Protein AF-A0A0R2KZB0-F1 (afdb_monomer_lite)

Secondary structure (DSSP, 8-state):
-HHHHHHHHHHHHHHH---HHHHHHHHHHHHHHHTT--HHHIIIIITTSHHHHHHHHHHHHHHHHHHHHTT----S---SSGGGGGGGS-GGG--

Structure (mmCIF, N/CA/C/O backbone):
data_AF-A0A0R2KZB0-F1
#
_entry.id   AF-A0A0R2KZB0-F1
#
loop_
_atom_site.group_PDB
_atom_site.id
_atom_site.type_symbol
_atom_site.label_atom_id
_atom_site.label_alt_id
_atom_site.label_comp_id
_atom_site.label_asym_id
_atom_site.label_entity_id
_atom_site.label_seq_id
_atom_site.pdbx_PDB_ins_code
_atom_s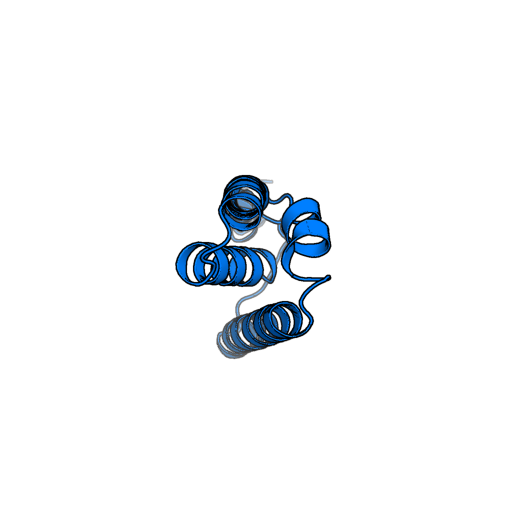ite.Cartn_x
_atom_site.Cartn_y
_atom_site.Cartn_z
_atom_site.occupancy
_atom_site.B_iso_or_equiv
_atom_site.auth_seq_id
_atom_site.auth_comp_id
_atom_site.auth_asym_id
_atom_site.auth_atom_id
_atom_site.pdbx_PDB_model_num
ATOM 1 N N . MET A 1 1 ? 5.961 -2.983 -6.153 1.00 66.00 1 MET A N 1
ATOM 2 C CA . MET A 1 1 ? 4.576 -2.581 -6.517 1.00 66.00 1 MET A CA 1
ATOM 3 C C . MET A 1 1 ? 3.533 -2.825 -5.428 1.00 66.00 1 MET A C 1
ATOM 5 O O . MET A 1 1 ? 2.638 -2.001 -5.296 1.00 66.00 1 MET A O 1
ATOM 9 N N . VAL A 1 2 ? 3.646 -3.893 -4.626 1.00 69.12 2 VAL A N 1
ATOM 10 C CA . VAL A 1 2 ? 2.694 -4.230 -3.542 1.00 69.12 2 VAL A CA 1
ATOM 11 C C . VAL A 1 2 ? 2.415 -3.068 -2.573 1.00 69.12 2 VAL A C 1
ATOM 13 O O . VAL A 1 2 ? 1.293 -2.936 -2.099 1.00 69.12 2 VAL A O 1
ATOM 16 N N . CYS A 1 3 ? 3.379 -2.172 -2.341 1.00 72.31 3 CYS A N 1
ATOM 17 C CA . CYS A 1 3 ? 3.198 -0.961 -1.528 1.00 72.31 3 CYS A CA 1
ATOM 18 C C . CYS A 1 3 ? 2.082 -0.052 -2.049 1.00 72.31 3 CYS A C 1
ATOM 20 O O . CYS A 1 3 ? 1.264 0.407 -1.266 1.00 72.31 3 CYS A O 1
ATOM 22 N N . TYR A 1 4 ? 1.995 0.171 -3.363 1.00 74.50 4 TYR A N 1
ATOM 23 C CA . TYR A 1 4 ? 0.951 1.018 -3.950 1.00 74.50 4 TYR A CA 1
ATOM 24 C C . TYR A 1 4 ? -0.429 0.364 -3.857 1.00 74.50 4 TYR A C 1
ATOM 26 O O . TYR A 1 4 ? -1.417 1.045 -3.588 1.00 74.50 4 TYR A O 1
ATOM 34 N N . ALA A 1 5 ? -0.492 -0.964 -3.999 1.00 79.06 5 ALA A N 1
ATOM 35 C CA . ALA A 1 5 ? -1.724 -1.718 -3.781 1.00 79.06 5 ALA A CA 1
ATOM 36 C C . ALA A 1 5 ? -2.174 -1.624 -2.310 1.00 79.06 5 ALA A C 1
ATOM 38 O O . ALA A 1 5 ? -3.337 -1.338 -2.040 1.00 79.06 5 ALA A O 1
ATOM 39 N N . GLN A 1 6 ? -1.240 -1.772 -1.365 1.00 78.38 6 GLN A N 1
ATOM 40 C CA . GLN A 1 6 ? -1.467 -1.599 0.075 1.00 78.38 6 GLN A CA 1
ATOM 41 C C . GLN A 1 6 ? -1.975 -0.190 0.411 1.00 78.38 6 GLN A C 1
ATOM 43 O O . GLN A 1 6 ? -2.998 -0.058 1.077 1.00 78.38 6 GLN A O 1
ATOM 48 N N . ILE A 1 7 ? -1.322 0.858 -0.100 1.00 81.75 7 ILE A N 1
ATOM 49 C CA . ILE A 1 7 ? -1.735 2.260 0.074 1.00 81.75 7 ILE A CA 1
ATOM 50 C C . ILE A 1 7 ? -3.162 2.473 -0.456 1.00 81.75 7 ILE A C 1
ATOM 52 O O . ILE A 1 7 ? -3.983 3.080 0.229 1.00 81.75 7 ILE A O 1
ATOM 56 N N . GLY A 1 8 ? -3.485 1.931 -1.636 1.00 81.81 8 GLY A N 1
ATOM 57 C CA . GLY A 1 8 ? -4.825 2.005 -2.224 1.00 81.81 8 GLY A CA 1
ATOM 58 C C . GLY A 1 8 ? -5.892 1.284 -1.394 1.00 81.81 8 GLY A C 1
ATOM 59 O O . GLY A 1 8 ? -6.979 1.822 -1.178 1.00 81.81 8 GLY A O 1
ATOM 60 N N . VAL A 1 9 ? -5.573 0.103 -0.860 1.00 81.94 9 VAL A N 1
ATOM 61 C CA . VAL A 1 9 ? -6.468 -0.640 0.039 1.00 81.94 9 VAL A CA 1
ATOM 62 C C . VAL A 1 9 ? -6.665 0.103 1.361 1.00 81.94 9 VAL A C 1
ATOM 64 O O . VAL A 1 9 ? -7.796 0.201 1.834 1.00 81.94 9 VAL A O 1
ATOM 67 N N . VAL A 1 10 ? -5.614 0.686 1.941 1.00 83.12 10 VAL A N 1
ATOM 68 C CA . VAL A 1 10 ? -5.721 1.508 3.158 1.00 83.12 10 VAL A CA 1
ATOM 69 C C . VAL A 1 10 ? -6.584 2.747 2.901 1.00 83.12 10 VAL A C 1
ATOM 71 O O . VAL A 1 10 ? -7.469 3.035 3.703 1.00 83.12 10 VAL A O 1
ATOM 74 N N . LEU A 1 11 ? -6.426 3.421 1.759 1.00 84.38 11 LEU A N 1
ATOM 75 C CA . LEU A 1 11 ? -7.294 4.526 1.327 1.00 84.38 11 LEU A CA 1
ATOM 76 C C . LEU A 1 11 ? -8.765 4.105 1.220 1.00 84.38 11 LEU A C 1
ATOM 78 O O . LEU A 1 11 ? -9.660 4.799 1.712 1.00 84.38 11 LEU A O 1
ATOM 82 N N . ALA A 1 12 ? -9.021 2.946 0.611 1.00 84.56 12 ALA A N 1
ATOM 83 C CA . ALA A 1 12 ? -10.364 2.387 0.510 1.00 84.56 12 ALA A CA 1
ATOM 84 C C . ALA A 1 12 ? -10.952 2.087 1.899 1.00 84.56 12 ALA A C 1
ATOM 86 O O . ALA A 1 12 ? -12.116 2.398 2.154 1.00 84.56 12 ALA A O 1
ATOM 87 N N . ILE A 1 13 ? -10.141 1.567 2.827 1.00 82.44 13 ILE A N 1
ATOM 88 C CA . ILE A 1 13 ? -10.542 1.339 4.219 1.00 82.44 13 ILE A CA 1
ATOM 89 C C . ILE A 1 13 ? -10.838 2.665 4.926 1.00 82.44 13 ILE A C 1
ATOM 91 O O . ILE A 1 13 ? -11.881 2.757 5.564 1.00 82.44 13 ILE A O 1
ATOM 95 N N . ILE A 1 14 ? -10.010 3.707 4.782 1.00 83.50 14 ILE A N 1
ATOM 96 C CA . ILE A 1 14 ? -10.258 5.043 5.368 1.00 83.50 14 ILE A CA 1
ATOM 97 C C . ILE A 1 14 ? -11.620 5.594 4.927 1.00 83.50 14 ILE A C 1
ATOM 99 O O . ILE A 1 14 ? -12.322 6.219 5.726 1.00 83.50 14 ILE A O 1
ATOM 103 N N . LYS A 1 15 ? -11.998 5.362 3.664 1.00 82.25 15 LYS A N 1
ATOM 104 C CA . LYS A 1 15 ? -13.285 5.799 3.107 1.00 82.25 15 LYS A CA 1
ATOM 105 C C . LYS A 1 15 ? -14.458 4.915 3.553 1.00 82.25 15 LYS A C 1
ATOM 107 O O . LYS A 1 15 ? -15.564 5.423 3.708 1.00 82.25 15 LYS A O 1
ATOM 112 N N . GLN A 1 16 ? -14.234 3.615 3.752 1.00 83.75 16 GLN A N 1
ATOM 113 C CA . GLN A 1 16 ? -15.282 2.644 4.091 1.00 83.75 16 GLN A CA 1
ATOM 114 C C . GLN A 1 16 ? -15.536 2.506 5.604 1.00 83.75 16 GLN A C 1
ATOM 116 O O . GLN A 1 16 ? -16.648 2.173 6.013 1.00 83.75 16 GLN A O 1
ATOM 121 N N . THR A 1 17 ? -14.529 2.729 6.449 1.00 80.19 17 THR A N 1
ATOM 122 C CA . THR A 1 17 ? -14.631 2.547 7.904 1.00 80.19 17 THR A CA 1
ATOM 123 C C . THR A 1 17 ? -15.388 3.718 8.552 1.00 80.19 17 THR A C 1
ATOM 125 O O . THR A 1 17 ? -15.091 4.884 8.296 1.00 80.19 17 THR A O 1
ATOM 128 N N . LYS A 1 18 ? -16.355 3.411 9.431 1.00 75.75 18 LYS A N 1
ATOM 129 C CA . LYS A 1 18 ? -17.043 4.406 10.283 1.00 75.75 18 LYS A CA 1
ATOM 130 C C . LYS A 1 18 ? -16.360 4.609 11.642 1.00 75.75 18 LYS A C 1
ATOM 132 O O . LYS A 1 18 ? -16.543 5.650 12.266 1.00 75.75 18 LYS A O 1
ATOM 137 N N . ASP A 1 19 ? -15.545 3.649 12.076 1.00 84.38 19 ASP A N 1
ATOM 138 C CA . ASP A 1 19 ? -14.775 3.721 13.319 1.00 84.38 19 ASP A CA 1
ATOM 139 C C . ASP A 1 19 ? -13.676 4.789 13.263 1.00 84.38 19 ASP A C 1
ATOM 141 O O . ASP A 1 19 ? -12.691 4.655 12.532 1.00 84.38 19 ASP A O 1
ATOM 145 N N . LYS A 1 20 ? -13.804 5.834 14.092 1.00 80.00 20 LYS A N 1
ATOM 146 C CA . LYS A 1 20 ? -12.826 6.937 14.170 1.00 80.00 20 LYS A CA 1
ATOM 147 C C . LYS A 1 20 ? -11.409 6.447 14.488 1.00 80.00 20 LYS A C 1
ATOM 149 O O . LYS A 1 20 ? -10.464 6.886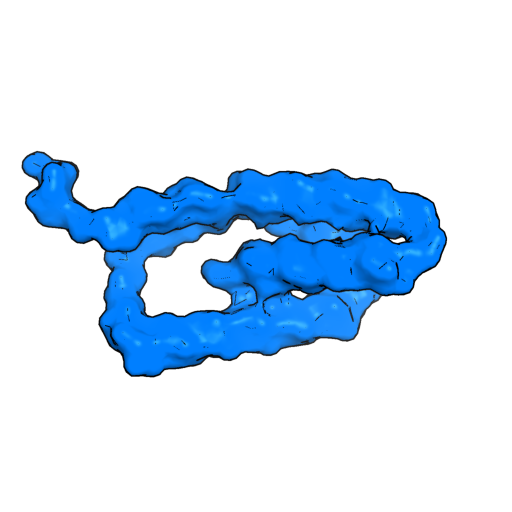 13.845 1.00 80.00 20 LYS A O 1
ATOM 154 N N . LYS A 1 21 ? -11.277 5.486 15.408 1.00 80.69 21 LYS A N 1
ATOM 155 C CA . LYS A 1 21 ? -9.984 4.939 15.854 1.00 80.69 21 LYS A CA 1
ATOM 156 C C . LYS A 1 21 ? -9.243 4.217 14.722 1.00 80.69 21 LYS A C 1
ATOM 158 O O . LYS A 1 21 ? -8.067 4.46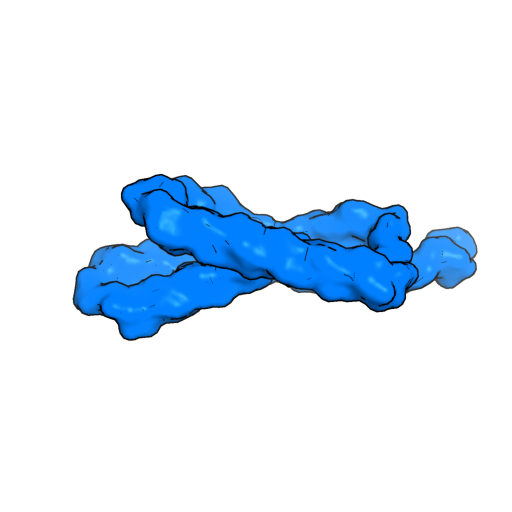2 14.492 1.00 80.69 21 LYS A O 1
ATOM 163 N N . LEU A 1 22 ? -9.960 3.393 13.951 1.00 80.56 22 LEU A N 1
ATOM 164 C CA . LEU A 1 22 ? -9.408 2.712 12.774 1.00 80.56 22 LEU A CA 1
ATOM 165 C C . LEU A 1 22 ? -9.047 3.700 11.662 1.00 80.56 22 LEU A C 1
ATOM 167 O O . LEU A 1 22 ? -8.044 3.510 10.981 1.00 80.56 22 LEU A O 1
ATOM 171 N N . LYS A 1 23 ? -9.851 4.753 11.476 1.00 82.62 23 LYS A N 1
ATOM 172 C CA . LYS A 1 23 ? -9.591 5.790 10.474 1.00 82.62 23 LYS A CA 1
ATOM 173 C C . LYS A 1 23 ? -8.308 6.563 10.783 1.00 82.62 23 LYS A C 1
ATOM 175 O O . LYS A 1 23 ? -7.527 6.822 9.873 1.00 82.62 23 LYS A O 1
ATOM 180 N N . GLU A 1 24 ? -8.071 6.891 12.047 1.00 82.81 24 GLU A N 1
ATOM 181 C CA . GLU A 1 24 ? -6.872 7.602 12.499 1.00 82.81 24 GLU A CA 1
ATOM 182 C C . GLU A 1 24 ? -5.604 6.759 12.291 1.00 82.81 24 GLU A C 1
ATOM 184 O O . GLU A 1 24 ? -4.668 7.206 11.624 1.00 82.81 24 GLU A O 1
ATOM 189 N N . THR A 1 25 ? -5.620 5.491 12.724 1.00 84.75 25 THR A N 1
ATOM 190 C CA . THR A 1 25 ? -4.517 4.545 12.473 1.00 84.75 25 THR A CA 1
ATOM 191 C C . THR A 1 25 ? -4.278 4.334 10.977 1.00 84.75 25 THR A C 1
ATOM 193 O O . THR A 1 25 ? -3.134 4.311 10.524 1.00 84.75 25 THR A O 1
ATOM 196 N N . ALA A 1 26 ? -5.351 4.230 10.189 1.00 82.31 26 ALA A N 1
ATOM 197 C CA . ALA A 1 26 ? -5.259 4.068 8.745 1.00 82.31 26 ALA A CA 1
ATOM 198 C C . ALA A 1 26 ? -4.682 5.284 8.033 1.00 82.31 26 ALA A C 1
ATOM 200 O O . ALA A 1 26 ? -3.883 5.123 7.113 1.00 82.31 26 ALA A O 1
ATOM 201 N N . THR A 1 27 ? -5.006 6.487 8.493 1.00 83.56 27 THR A N 1
ATOM 202 C CA . THR A 1 27 ? -4.450 7.720 7.928 1.00 83.56 27 THR A CA 1
ATOM 203 C C . THR A 1 27 ? -2.945 7.815 8.204 1.00 83.56 27 THR A C 1
ATOM 205 O O . THR A 1 27 ? -2.178 8.101 7.288 1.00 83.56 27 THR A O 1
ATOM 208 N N . GLY A 1 28 ? -2.490 7.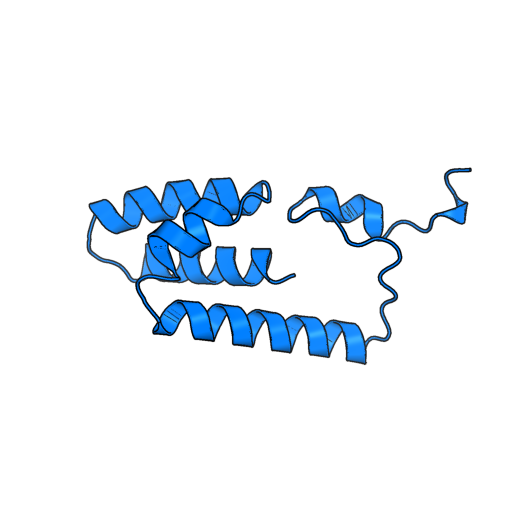481 9.418 1.00 84.94 28 GLY A N 1
ATOM 209 C CA . GLY A 1 28 ? -1.056 7.430 9.738 1.00 84.94 28 GLY A CA 1
ATOM 210 C C . GLY A 1 28 ? -0.295 6.370 8.930 1.00 84.94 28 GLY A C 1
ATOM 211 O O . GLY A 1 28 ? 0.758 6.650 8.356 1.00 84.94 28 GLY A O 1
ATOM 212 N N . ALA A 1 29 ? -0.864 5.169 8.807 1.00 83.50 29 ALA A N 1
ATOM 213 C CA . ALA A 1 29 ? -0.284 4.097 8.001 1.00 83.50 29 ALA A CA 1
ATOM 214 C C . ALA A 1 29 ? -0.275 4.414 6.496 1.00 83.50 29 ALA A C 1
ATOM 216 O O . ALA A 1 29 ? 0.628 3.977 5.788 1.00 83.50 29 ALA A O 1
ATOM 217 N N . PHE A 1 30 ? -1.251 5.184 6.004 1.00 84.25 30 PHE A N 1
ATOM 218 C CA . PHE A 1 30 ? -1.288 5.664 4.624 1.00 84.25 30 PHE A CA 1
ATOM 219 C C . PHE A 1 30 ? -0.097 6.578 4.320 1.00 84.25 30 PHE A C 1
ATOM 221 O O . PHE A 1 30 ? 0.616 6.342 3.344 1.00 84.25 30 PHE A O 1
ATOM 228 N N . PHE A 1 31 ? 0.162 7.569 5.179 1.00 83.88 31 PHE A N 1
ATOM 229 C CA . PHE A 1 31 ? 1.334 8.433 5.028 1.00 83.88 31 PHE A CA 1
ATOM 230 C C . PHE A 1 31 ? 2.635 7.632 5.140 1.00 83.88 31 PHE A C 1
ATOM 232 O O . PHE A 1 31 ? 3.513 7.785 4.298 1.00 83.88 31 PHE A O 1
ATOM 239 N N . SER A 1 32 ? 2.735 6.714 6.103 1.00 82.69 32 SER A N 1
ATOM 240 C CA . SER A 1 32 ? 3.906 5.840 6.259 1.00 82.69 32 SER A CA 1
ATOM 241 C C . SER A 1 32 ? 4.163 4.970 5.017 1.00 82.69 32 SER A C 1
ATOM 243 O O . SER A 1 32 ? 5.289 4.915 4.516 1.00 82.69 32 SER A O 1
ATOM 245 N N . GLY A 1 33 ? 3.103 4.391 4.444 1.00 76.88 33 GLY A N 1
ATOM 246 C CA . GLY A 1 33 ? 3.171 3.604 3.214 1.00 76.88 33 GLY A CA 1
ATOM 247 C C . GLY A 1 33 ? 3.636 4.421 2.011 1.00 76.88 33 GLY A C 1
ATOM 248 O O . GLY A 1 33 ? 4.410 3.912 1.200 1.00 76.88 33 GLY A O 1
ATOM 249 N N . LEU A 1 34 ? 3.231 5.692 1.916 1.00 77.31 34 LEU A N 1
ATOM 250 C CA . LEU A 1 34 ? 3.647 6.600 0.842 1.00 77.31 34 LEU A CA 1
ATOM 251 C C . LEU A 1 34 ? 5.165 6.845 0.839 1.00 77.31 34 LEU A C 1
ATOM 253 O O . LEU A 1 34 ? 5.784 6.889 -0.225 1.00 77.31 34 LEU A O 1
ATOM 257 N N . PHE A 1 35 ? 5.770 6.919 2.026 1.00 76.56 35 PHE A N 1
ATOM 258 C CA . PHE A 1 35 ? 7.222 7.016 2.206 1.00 76.56 35 PHE A CA 1
ATOM 259 C C . PHE A 1 35 ? 7.954 5.675 2.083 1.00 76.56 35 PHE A C 1
ATOM 261 O O . PHE A 1 35 ? 9.177 5.648 2.187 1.00 76.56 35 PHE A O 1
ATOM 268 N N . GLY A 1 36 ? 7.238 4.575 1.830 1.00 71.06 36 GLY A N 1
ATOM 269 C CA . GLY A 1 36 ? 7.844 3.261 1.636 1.00 71.06 36 GLY A CA 1
ATOM 270 C C . GLY A 1 36 ? 7.779 2.309 2.818 1.00 71.06 36 GLY A C 1
ATOM 271 O O . GLY A 1 36 ? 8.111 1.130 2.686 1.00 71.06 36 GLY A O 1
ATOM 272 N N . VAL A 1 37 ? 7.308 2.787 3.964 1.00 75.81 37 VAL A N 1
ATOM 273 C CA . VAL A 1 37 ? 7.244 2.007 5.196 1.00 75.81 37 VAL A CA 1
ATOM 274 C C . VAL A 1 37 ? 5.885 1.314 5.255 1.00 75.81 37 VAL A C 1
ATOM 276 O O . VAL A 1 37 ? 4.850 1.923 5.511 1.00 75.81 37 VAL A O 1
ATOM 279 N N . THR A 1 38 ? 5.869 0.015 4.956 1.00 75.25 38 THR A N 1
ATOM 280 C CA . THR A 1 38 ? 4.621 -0.766 4.841 1.00 75.25 38 THR A CA 1
ATOM 281 C C . THR A 1 38 ? 4.256 -1.553 6.098 1.00 75.25 38 THR A C 1
ATOM 283 O O . THR A 1 38 ? 3.118 -2.007 6.218 1.00 75.25 38 THR A O 1
ATOM 286 N N . GLU A 1 39 ? 5.158 -1.655 7.074 1.00 76.56 39 GLU A N 1
ATOM 287 C CA . GLU A 1 39 ? 4.923 -2.330 8.358 1.00 76.56 39 GLU A CA 1
ATOM 288 C C . GLU A 1 39 ? 3.648 -1.879 9.097 1.00 76.56 39 GLU A C 1
ATOM 290 O O . GLU A 1 39 ? 2.843 -2.747 9.448 1.00 76.56 39 GLU A O 1
ATOM 295 N N . PRO A 1 40 ? 3.359 -0.575 9.283 1.00 75.19 40 PRO A N 1
ATOM 296 C CA . PRO A 1 40 ? 2.157 -0.165 10.009 1.00 75.19 40 PRO A CA 1
ATOM 297 C C . PRO A 1 40 ? 0.865 -0.436 9.225 1.00 75.19 40 PRO A C 1
ATOM 299 O O . PRO A 1 40 ? -0.183 -0.671 9.823 1.00 75.19 40 PRO A O 1
ATOM 302 N N . ALA A 1 41 ? 0.920 -0.453 7.890 1.00 77.12 41 ALA A N 1
ATOM 303 C CA . ALA A 1 41 ? -0.232 -0.755 7.041 1.00 77.12 41 ALA A CA 1
ATOM 304 C C . ALA A 1 41 ? -0.555 -2.257 7.012 1.00 77.12 41 ALA A C 1
ATOM 306 O O . ALA A 1 41 ? -1.728 -2.655 7.082 1.00 77.12 41 ALA A O 1
ATOM 307 N N . ILE A 1 42 ? 0.488 -3.089 6.946 1.00 79.25 42 ILE A N 1
ATOM 308 C CA . ILE A 1 42 ? 0.363 -4.544 6.949 1.00 79.25 42 ILE A CA 1
ATOM 309 C C . ILE A 1 42 ? -0.125 -5.002 8.317 1.00 79.25 42 ILE A C 1
ATOM 311 O O . ILE A 1 42 ? -1.249 -5.483 8.438 1.00 79.25 42 ILE A O 1
ATOM 315 N N . TYR A 1 43 ? 0.670 -4.786 9.359 1.00 81.06 43 TYR A N 1
ATOM 316 C CA . TYR A 1 43 ? 0.382 -5.331 10.684 1.00 81.06 43 TYR A CA 1
ATOM 317 C C . TYR A 1 43 ? -0.743 -4.587 11.408 1.00 81.06 43 TYR A C 1
ATOM 319 O O . TYR A 1 43 ? -1.503 -5.203 12.152 1.00 81.06 43 TYR A O 1
ATOM 327 N N . GLY A 1 44 ? -0.901 -3.284 11.163 1.00 75.88 44 GLY A N 1
ATOM 328 C CA . GLY A 1 44 ? -1.898 -2.471 11.860 1.00 75.88 44 GLY A CA 1
ATOM 329 C C . GLY A 1 44 ? -3.316 -2.569 11.295 1.00 75.88 44 GLY A C 1
ATOM 330 O O . GLY A 1 44 ? -4.274 -2.336 12.030 1.00 75.88 44 GLY A O 1
ATOM 331 N N . ILE A 1 45 ? -3.487 -2.875 9.999 1.00 75.06 45 ILE A N 1
ATOM 332 C CA . ILE A 1 45 ? -4.788 -2.691 9.320 1.00 75.06 45 ILE A CA 1
ATOM 333 C C . ILE A 1 45 ? -5.163 -3.874 8.435 1.00 75.06 45 ILE A C 1
ATOM 335 O O . ILE A 1 45 ? -6.274 -4.400 8.550 1.00 75.06 45 ILE A O 1
ATOM 339 N N . THR A 1 46 ? -4.281 -4.271 7.515 1.00 74.44 46 THR A N 1
ATOM 340 C CA . THR A 1 46 ? -4.626 -5.277 6.499 1.00 74.44 46 THR A CA 1
ATOM 341 C C . THR A 1 46 ? -4.486 -6.707 7.018 1.00 74.44 46 THR A C 1
ATOM 343 O O . THR A 1 46 ? -5.342 -7.524 6.707 1.00 74.44 46 THR A O 1
ATOM 346 N N . LEU A 1 47 ? -3.503 -7.030 7.859 1.00 75.38 47 LEU A N 1
ATOM 347 C CA . LEU A 1 47 ? -3.328 -8.368 8.437 1.00 75.38 47 LEU A CA 1
ATOM 348 C C . LEU A 1 47 ? -4.468 -8.802 9.391 1.00 75.38 47 LEU A C 1
ATOM 350 O O . LEU A 1 47 ? -4.962 -9.921 9.225 1.00 75.38 47 LEU A O 1
ATOM 354 N N . PRO A 1 48 ? -4.975 -7.965 10.329 1.00 75.81 48 PRO A N 1
ATOM 355 C CA . PRO A 1 48 ? -6.115 -8.351 11.171 1.00 75.81 48 PRO A CA 1
ATOM 356 C C . PRO A 1 48 ? -7.422 -8.526 10.376 1.00 75.81 48 PRO A C 1
ATOM 358 O O . PRO A 1 48 ? -8.318 -9.258 10.796 1.00 75.81 48 PRO A O 1
ATOM 361 N N . ARG A 1 49 ? -7.545 -7.903 9.195 1.00 72.81 49 ARG A N 1
ATOM 362 C CA . ARG A 1 49 ? -8.682 -8.079 8.279 1.00 72.81 49 ARG A CA 1
ATOM 363 C C . ARG A 1 49 ? -8.227 -8.877 7.053 1.00 72.81 49 ARG A C 1
ATOM 365 O O . ARG A 1 49 ? -7.854 -8.315 6.036 1.00 72.81 49 ARG A O 1
ATOM 372 N N . LYS A 1 50 ? -8.371 -10.207 7.084 1.00 72.50 50 LYS A N 1
ATOM 373 C CA . LYS A 1 50 ? -7.992 -11.095 5.956 1.00 72.50 50 LYS A CA 1
ATOM 374 C C . LYS A 1 50 ? -8.511 -10.649 4.573 1.00 72.50 50 LYS A C 1
ATOM 376 O O . LYS A 1 50 ? -7.835 -10.866 3.575 1.00 72.50 50 LYS A O 1
ATOM 381 N N . ARG A 1 51 ? -9.688 -10.006 4.494 1.00 76.62 51 ARG A N 1
ATOM 382 C CA . ARG A 1 51 ? -10.274 -9.510 3.229 1.00 76.62 51 ARG A CA 1
ATOM 383 C C . ARG A 1 51 ? -9.376 -8.475 2.517 1.00 76.62 51 ARG A C 1
ATOM 385 O O . ARG A 1 51 ? -8.975 -8.741 1.387 1.00 76.62 51 ARG A O 1
ATOM 392 N N . PRO A 1 52 ? -9.029 -7.324 3.126 1.00 79.56 52 PRO A N 1
ATOM 393 C CA . PRO A 1 52 ? -8.130 -6.350 2.514 1.00 79.56 52 PRO A CA 1
ATOM 394 C C . PRO A 1 52 ? -6.710 -6.871 2.259 1.00 79.56 52 PRO A C 1
ATOM 396 O O . PRO A 1 52 ? -6.089 -6.429 1.298 1.00 79.56 52 PRO A O 1
ATOM 399 N N . PHE A 1 53 ? -6.208 -7.841 3.031 1.00 78.75 53 PHE A N 1
ATOM 400 C CA . PHE A 1 53 ? -4.926 -8.485 2.716 1.00 78.75 53 PHE A CA 1
ATOM 401 C C . PHE A 1 53 ? -4.954 -9.193 1.351 1.00 78.75 53 PHE A C 1
ATOM 403 O O . PHE A 1 53 ? -4.092 -8.952 0.507 1.00 78.75 53 PHE A O 1
ATOM 410 N N . VAL A 1 54 ? -5.989 -9.999 1.095 1.00 81.25 54 VAL A N 1
ATOM 411 C CA . VAL A 1 54 ? -6.155 -10.703 -0.187 1.00 81.25 54 VAL A CA 1
ATOM 412 C C . VAL A 1 54 ? -6.337 -9.718 -1.346 1.00 81.25 54 VAL A C 1
ATOM 414 O O . VAL A 1 54 ? -5.737 -9.902 -2.401 1.00 81.25 54 VAL A O 1
ATOM 417 N N . LEU A 1 55 ? -7.092 -8.632 -1.144 1.00 81.56 55 LEU A N 1
ATOM 418 C CA . LEU A 1 55 ? -7.240 -7.558 -2.137 1.00 81.56 55 LEU A CA 1
ATOM 419 C C . LEU A 1 55 ? -5.892 -6.916 -2.508 1.00 81.56 55 LEU A C 1
ATOM 421 O O . LEU A 1 55 ? -5.619 -6.720 -3.693 1.00 81.56 55 LEU A O 1
ATOM 425 N N . SER A 1 56 ? -5.028 -6.644 -1.525 1.00 80.56 56 SER A N 1
ATOM 426 C CA . SER A 1 56 ? -3.671 -6.134 -1.771 1.00 80.56 56 SER A CA 1
ATOM 427 C C . SER A 1 56 ? -2.818 -7.125 -2.569 1.00 80.56 56 SER A C 1
ATOM 429 O O . SER A 1 56 ? -2.096 -6.712 -3.478 1.00 80.56 56 SER A O 1
ATOM 431 N N . CYS A 1 57 ? -2.908 -8.426 -2.270 1.00 82.00 57 CYS A N 1
ATOM 432 C CA . CYS A 1 57 ? -2.195 -9.467 -3.016 1.00 82.00 57 CYS A CA 1
ATOM 433 C C . CYS A 1 57 ? -2.668 -9.559 -4.471 1.00 82.00 57 CYS A C 1
ATOM 435 O O . CYS A 1 57 ? -1.837 -9.628 -5.373 1.00 82.00 57 CYS A O 1
ATOM 437 N N . ILE A 1 58 ? -3.981 -9.495 -4.713 1.00 85.19 58 ILE A N 1
ATOM 438 C CA . ILE A 1 58 ? -4.547 -9.505 -6.069 1.00 85.19 58 ILE A CA 1
ATOM 439 C C . ILE A 1 58 ? -4.104 -8.254 -6.839 1.00 85.19 58 ILE A C 1
ATOM 441 O O . ILE A 1 58 ? -3.643 -8.369 -7.970 1.00 85.19 58 ILE A O 1
ATOM 445 N N . GLY A 1 59 ? -4.152 -7.067 -6.224 1.00 81.06 59 GLY A N 1
ATOM 446 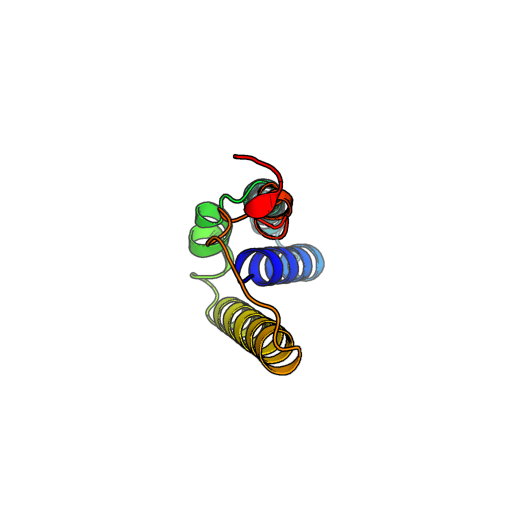C CA . GLY A 1 59 ? -3.654 -5.838 -6.854 1.00 81.06 59 GLY A CA 1
ATOM 447 C C . GLY A 1 59 ? -2.156 -5.900 -7.186 1.00 81.06 59 GLY A C 1
ATOM 448 O O . GLY A 1 59 ? -1.724 -5.453 -8.251 1.00 81.06 59 GLY A O 1
ATOM 449 N N . GLY A 1 60 ? -1.358 -6.516 -6.308 1.00 80.25 60 GLY A N 1
ATOM 450 C CA . GLY A 1 60 ? 0.054 -6.808 -6.557 1.00 80.25 60 GLY A CA 1
ATOM 451 C C . GLY A 1 60 ? 0.269 -7.769 -7.730 1.00 80.25 60 GLY A C 1
ATOM 452 O O . GLY A 1 60 ? 1.108 -7.503 -8.588 1.00 80.25 60 GLY A O 1
ATOM 453 N N . ALA A 1 61 ? -0.519 -8.842 -7.804 1.00 83.12 61 ALA A N 1
ATOM 454 C CA . ALA A 1 61 ? -0.449 -9.821 -8.885 1.00 83.12 61 ALA A CA 1
ATOM 455 C C . ALA A 1 61 ? -0.836 -9.212 -10.242 1.00 83.12 61 ALA A C 1
ATOM 457 O O . ALA A 1 61 ? -0.127 -9.412 -11.223 1.00 83.12 61 ALA A O 1
ATOM 458 N N . VAL A 1 62 ? -1.907 -8.413 -10.292 1.00 85.38 62 VAL A N 1
ATOM 459 C CA . VAL A 1 62 ? -2.363 -7.746 -11.524 1.00 85.38 62 VAL A CA 1
ATOM 460 C C . VAL A 1 62 ? -1.333 -6.725 -12.007 1.00 85.38 62 VAL A C 1
ATOM 462 O O . VAL A 1 62 ? -0.976 -6.718 -13.180 1.00 85.38 62 VAL A O 1
ATOM 465 N N . SER A 1 63 ? -0.807 -5.890 -11.109 1.00 76.50 63 SER A N 1
ATOM 466 C CA . SER A 1 63 ? 0.218 -4.903 -11.473 1.00 76.50 63 SER A CA 1
ATOM 467 C C . SER A 1 63 ? 1.525 -5.557 -11.942 1.00 76.50 63 SER A C 1
ATOM 469 O O . SER A 1 63 ? 2.098 -5.118 -12.938 1.00 76.50 63 SER A O 1
ATOM 471 N N . GLY A 1 64 ? 1.950 -6.653 -11.304 1.00 77.94 64 GLY A N 1
ATOM 472 C CA . GLY A 1 64 ? 3.089 -7.458 -11.756 1.00 77.94 64 GLY A CA 1
ATOM 473 C C . GLY A 1 64 ? 2.855 -8.134 -13.110 1.00 77.94 64 GLY A C 1
ATOM 474 O O . GLY A 1 64 ? 3.743 -8.119 -13.958 1.00 77.94 64 GLY A O 1
ATOM 475 N N . ALA A 1 65 ? 1.652 -8.666 -13.347 1.00 83.31 65 ALA A N 1
ATOM 476 C CA . ALA A 1 65 ? 1.281 -9.270 -14.625 1.00 83.31 65 ALA A CA 1
ATOM 477 C C . ALA A 1 65 ? 1.282 -8.244 -15.768 1.00 83.31 65 ALA A C 1
ATOM 479 O O . ALA A 1 65 ? 1.765 -8.547 -16.856 1.00 83.31 65 ALA A O 1
ATOM 480 N N . ILE A 1 66 ? 0.808 -7.018 -15.516 1.00 81.19 66 ILE A N 1
ATOM 481 C CA . ILE A 1 66 ? 0.855 -5.920 -16.491 1.00 81.19 66 ILE A CA 1
ATOM 482 C C . ILE A 1 66 ? 2.310 -5.552 -16.806 1.00 81.19 66 ILE A C 1
ATOM 484 O O . ILE A 1 66 ? 2.678 -5.501 -17.973 1.00 81.19 66 ILE A O 1
ATOM 488 N N . ILE A 1 67 ? 3.167 -5.364 -15.796 1.00 77.94 67 ILE A N 1
ATOM 489 C CA . ILE A 1 67 ? 4.600 -5.094 -16.022 1.00 77.94 67 ILE A CA 1
ATOM 490 C C . ILE A 1 67 ? 5.262 -6.202 -16.851 1.00 77.94 67 ILE A C 1
ATOM 492 O O . ILE A 1 67 ? 6.002 -5.912 -17.792 1.00 77.94 67 ILE A O 1
ATOM 496 N N . GLY A 1 68 ? 4.982 -7.465 -16.517 1.00 78.69 68 GLY A N 1
ATOM 497 C CA . GLY A 1 68 ? 5.510 -8.617 -17.245 1.00 78.69 68 GLY A CA 1
ATOM 498 C C . GLY A 1 68 ? 5.028 -8.665 -18.696 1.00 78.69 68 GLY A C 1
ATOM 499 O O . GLY A 1 68 ? 5.825 -8.923 -19.595 1.00 78.69 68 GLY A O 1
ATOM 500 N N . ALA A 1 69 ? 3.753 -8.349 -18.943 1.00 81.88 69 ALA A N 1
ATOM 501 C CA . ALA A 1 69 ? 3.179 -8.302 -20.288 1.00 81.88 69 ALA A CA 1
ATOM 502 C C . ALA A 1 69 ? 3.789 -7.186 -21.156 1.00 81.88 69 ALA A C 1
ATOM 504 O O . ALA A 1 69 ? 3.994 -7.382 -22.351 1.00 81.88 69 ALA A O 1
ATOM 505 N N . PHE A 1 70 ? 4.130 -6.041 -20.558 1.00 80.88 70 PHE A N 1
ATOM 506 C CA . PHE A 1 70 ? 4.777 -4.914 -21.240 1.00 80.88 70 PHE A CA 1
ATOM 507 C C . PHE A 1 70 ? 6.309 -5.052 -21.349 1.00 80.88 70 PHE A C 1
ATOM 509 O O . PHE A 1 70 ? 6.977 -4.101 -21.752 1.00 80.88 70 PHE A O 1
ATOM 516 N N . HIS A 1 71 ? 6.879 -6.214 -21.002 1.00 70.38 71 HIS A N 1
ATOM 517 C CA . HIS A 1 71 ? 8.316 -6.508 -21.111 1.00 70.38 71 HIS A CA 1
ATOM 518 C C . HIS A 1 71 ? 9.216 -5.461 -20.422 1.00 70.38 71 HIS A C 1
ATOM 520 O O . HIS A 1 71 ? 10.330 -5.173 -20.864 1.00 70.38 71 HIS A O 1
ATOM 526 N N . SER A 1 72 ? 8.726 -4.847 -19.342 1.00 63.69 72 SER A N 1
ATOM 527 C CA . SER A 1 72 ? 9.453 -3.784 -18.651 1.00 63.69 72 SER A CA 1
ATOM 528 C C . SER A 1 72 ? 10.540 -4.397 -17.763 1.00 63.69 72 SER A C 1
ATOM 530 O O . SER A 1 72 ? 10.243 -5.106 -16.802 1.00 63.69 72 SER A O 1
ATOM 532 N N . VAL A 1 73 ? 11.808 -4.143 -18.093 1.00 60.78 73 VAL A N 1
ATOM 533 C CA . VAL A 1 73 ? 12.955 -4.700 -17.364 1.00 60.78 73 VAL A CA 1
ATOM 534 C C . VAL A 1 73 ? 13.180 -3.912 -16.074 1.00 60.78 73 VAL A C 1
ATOM 536 O O . VAL A 1 73 ? 13.458 -2.714 -16.096 1.00 60.78 73 VAL A O 1
ATOM 539 N N . LEU A 1 74 ? 13.056 -4.597 -14.937 1.00 57.84 74 LEU A N 1
ATOM 540 C CA . LEU A 1 74 ? 13.382 -4.057 -13.622 1.00 57.84 74 LEU A CA 1
ATOM 541 C C . LEU A 1 74 ? 14.897 -4.213 -13.393 1.00 57.84 74 LEU A C 1
ATOM 543 O O . LEU A 1 74 ? 15.365 -5.313 -13.115 1.00 57.84 74 LEU A O 1
ATOM 547 N N . TYR A 1 75 ? 15.670 -3.136 -13.544 1.00 54.66 75 TYR A N 1
ATOM 548 C CA . TYR A 1 75 ? 17.139 -3.184 -13.432 1.00 54.66 75 TYR A CA 1
ATOM 549 C C . TYR A 1 75 ? 17.643 -3.204 -11.983 1.00 54.66 75 TYR A C 1
ATOM 551 O O . TYR A 1 75 ? 18.706 -3.751 -11.704 1.00 54.66 75 TYR A O 1
ATOM 559 N N . ILE A 1 76 ? 16.884 -2.623 -11.054 1.00 56.41 76 ILE A N 1
ATOM 560 C CA . ILE A 1 76 ? 17.220 -2.549 -9.630 1.00 56.41 76 ILE A CA 1
ATOM 561 C C . ILE A 1 76 ? 15.912 -2.766 -8.873 1.00 56.41 76 ILE A C 1
ATOM 563 O O . ILE A 1 76 ? 14.916 -2.142 -9.229 1.00 56.41 76 ILE A O 1
ATOM 567 N N . LEU A 1 77 ? 15.882 -3.643 -7.862 1.00 58.78 77 LEU A N 1
ATOM 568 C CA . LEU A 1 77 ? 14.744 -3.762 -6.939 1.00 58.78 77 LEU A CA 1
ATOM 569 C C . LEU A 1 77 ? 14.580 -2.409 -6.234 1.00 58.78 77 LEU A C 1
ATOM 571 O O . LEU A 1 77 ? 15.394 -2.093 -5.363 1.00 58.78 77 LEU A O 1
ATOM 575 N N . PRO A 1 78 ? 13.590 -1.578 -6.607 1.00 52.78 78 PRO A N 1
ATOM 576 C CA . PRO A 1 78 ? 13.489 -0.275 -6.000 1.00 52.78 78 PRO A CA 1
ATOM 577 C C . PRO A 1 78 ? 13.053 -0.459 -4.557 1.00 52.78 78 PRO A C 1
ATOM 579 O O . PRO A 1 78 ? 12.049 -1.128 -4.283 1.00 52.78 78 PRO A O 1
ATOM 582 N N . SER A 1 79 ? 13.792 0.162 -3.645 1.00 54.44 79 SER A N 1
ATOM 583 C CA . SER A 1 79 ? 13.350 0.374 -2.276 1.00 54.44 79 SER A CA 1
ATOM 584 C C . SER A 1 79 ? 11.899 0.853 -2.294 1.00 54.44 79 SER A C 1
ATOM 586 O O . SER A 1 79 ? 11.534 1.776 -3.025 1.00 54.44 79 SER A O 1
ATOM 588 N N . MET A 1 80 ? 11.065 0.134 -1.547 1.00 63.69 80 MET A N 1
ATOM 589 C CA . MET A 1 80 ? 9.624 0.329 -1.420 1.00 63.69 80 MET A CA 1
ATOM 590 C C . MET A 1 80 ? 9.329 1.835 -1.268 1.00 63.69 80 MET A C 1
ATOM 592 O O . MET A 1 80 ? 9.782 2.408 -0.294 1.00 63.69 80 MET A O 1
ATOM 596 N N . GLY A 1 81 ? 8.646 2.503 -2.212 1.00 62.94 81 GLY A N 1
ATOM 597 C CA . GLY A 1 81 ? 8.237 3.920 -2.081 1.00 62.94 81 GLY A CA 1
ATOM 598 C C . GLY A 1 81 ? 8.517 4.824 -3.294 1.00 62.94 81 GLY A C 1
ATOM 599 O O . GLY A 1 81 ? 8.910 4.359 -4.361 1.00 62.94 81 GLY A O 1
ATOM 600 N N . PHE A 1 82 ? 8.315 6.142 -3.130 1.00 54.47 82 PHE A N 1
ATOM 601 C CA . PHE A 1 82 ? 8.570 7.178 -4.159 1.00 54.47 82 PHE A CA 1
ATOM 602 C C . PHE A 1 82 ? 10.036 7.203 -4.643 1.00 54.47 82 PHE A C 1
ATOM 604 O O . PHE A 1 82 ? 10.331 7.633 -5.753 1.00 54.47 82 PHE A O 1
ATOM 611 N N . PHE A 1 83 ? 10.949 6.644 -3.845 1.00 58.28 83 PHE A N 1
ATOM 612 C CA . PHE A 1 83 ? 12.355 6.421 -4.190 1.00 58.28 83 PHE A CA 1
ATOM 613 C C . PHE A 1 83 ? 12.590 5.310 -5.227 1.00 58.28 83 PHE A C 1
ATOM 615 O O . PHE A 1 83 ? 13.734 4.996 -5.536 1.00 58.28 83 PHE A O 1
ATOM 622 N N . ALA A 1 84 ? 11.530 4.725 -5.789 1.00 59.78 84 ALA A N 1
ATOM 623 C CA . ALA A 1 84 ? 11.615 3.766 -6.883 1.00 59.78 84 ALA A CA 1
ATOM 624 C C . ALA A 1 84 ? 11.902 4.398 -8.253 1.00 59.78 84 ALA A C 1
ATOM 626 O O . ALA A 1 84 ? 12.316 3.700 -9.175 1.00 59.78 84 ALA A O 1
ATOM 627 N N . ILE A 1 85 ? 11.673 5.705 -8.403 1.00 59.25 85 ILE A N 1
ATOM 628 C CA . ILE A 1 85 ? 11.807 6.428 -9.677 1.00 59.25 85 ILE A CA 1
ATOM 629 C C . ILE A 1 85 ? 13.234 6.346 -10.269 1.00 59.25 85 ILE A C 1
ATOM 631 O O . ILE A 1 85 ? 13.347 6.076 -11.465 1.00 59.25 85 ILE A O 1
ATOM 635 N N . PRO A 1 86 ? 14.329 6.470 -9.487 1.00 63.31 86 PRO A N 1
ATOM 636 C CA . PRO A 1 86 ? 15.692 6.323 -10.000 1.00 63.31 86 PRO A CA 1
ATOM 637 C C . PRO A 1 86 ? 16.012 4.911 -10.508 1.00 63.31 86 PRO A C 1
ATOM 639 O O . PRO A 1 86 ? 16.894 4.755 -11.341 1.00 63.31 86 PRO A O 1
ATOM 642 N N . ALA A 1 87 ? 15.297 3.877 -10.050 1.00 59.03 87 ALA A N 1
ATOM 643 C CA . ALA A 1 87 ? 15.565 2.489 -10.438 1.00 59.03 87 ALA A CA 1
ATOM 644 C C . ALA A 1 87 ? 15.147 2.154 -11.881 1.00 59.03 87 ALA A C 1
ATOM 646 O O . ALA A 1 87 ? 15.566 1.131 -12.421 1.00 59.03 87 ALA A O 1
ATOM 647 N N . TYR A 1 88 ? 14.325 3.007 -12.501 1.00 57.72 88 TYR A N 1
ATOM 648 C CA . TYR A 1 88 ? 13.940 2.895 -13.910 1.00 57.72 88 TYR A CA 1
ATOM 649 C C . TYR A 1 88 ? 14.874 3.680 -14.845 1.00 57.72 88 TYR A C 1
ATOM 651 O O . TYR A 1 88 ? 14.735 3.588 -16.065 1.00 57.72 88 TYR A O 1
ATOM 659 N N . ILE A 1 89 ? 15.831 4.440 -14.300 1.00 65.44 89 ILE A N 1
ATOM 660 C CA . ILE A 1 89 ? 16.851 5.133 -15.088 1.00 65.44 89 ILE A CA 1
ATOM 661 C C . ILE A 1 89 ? 17.960 4.135 -15.428 1.00 65.44 89 ILE A C 1
ATOM 663 O O . ILE A 1 89 ? 18.498 3.444 -14.567 1.00 65.44 89 ILE A O 1
ATOM 667 N N . ASN A 1 90 ? 18.276 4.048 -16.720 1.00 54.09 90 ASN A N 1
ATOM 668 C CA . ASN A 1 90 ? 19.262 3.121 -17.263 1.00 54.09 90 ASN A CA 1
ATOM 669 C C . ASN A 1 90 ? 20.640 3.335 -16.590 1.00 54.09 90 ASN A C 1
ATOM 671 O O . ASN A 1 90 ? 21.147 4.459 -16.622 1.00 54.09 90 ASN A O 1
ATOM 675 N N . PRO A 1 91 ? 21.301 2.289 -16.056 1.00 57.22 91 PRO A N 1
ATOM 676 C CA . PRO A 1 91 ? 22.579 2.427 -15.347 1.00 57.22 91 PRO A CA 1
ATOM 677 C C . PRO A 1 91 ? 23.747 2.895 -16.236 1.00 57.22 91 PRO A C 1
ATOM 679 O O . PRO A 1 91 ? 24.807 3.227 -15.723 1.00 57.22 91 PRO A O 1
ATOM 682 N N . LYS A 1 92 ? 23.569 2.976 -17.564 1.00 51.75 92 LYS A N 1
ATOM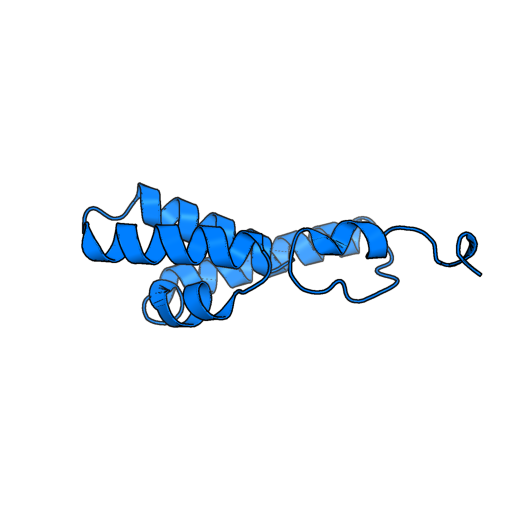 683 C CA . LYS A 1 92 ? 24.601 3.444 -18.511 1.00 51.75 92 LYS A CA 1
ATOM 684 C C . LYS A 1 92 ? 24.870 4.955 -18.492 1.00 51.75 92 LYS A C 1
ATOM 686 O O . LYS A 1 92 ? 25.793 5.392 -19.165 1.00 51.75 92 LYS A O 1
ATOM 691 N N . VAL A 1 93 ? 24.075 5.750 -17.775 1.00 53.50 93 VAL A N 1
ATOM 692 C CA . VAL A 1 93 ? 24.240 7.218 -17.707 1.00 53.50 93 VAL A CA 1
ATOM 693 C C . VAL A 1 93 ? 24.969 7.661 -16.424 1.00 53.50 93 VAL A C 1
ATOM 695 O O . VAL A 1 93 ? 25.333 8.824 -16.303 1.00 53.50 93 VAL A O 1
ATOM 698 N N . VAL A 1 94 ? 25.210 6.749 -15.470 1.00 51.31 94 VAL A N 1
ATOM 699 C CA . VAL A 1 94 ? 25.799 7.058 -14.148 1.00 51.31 94 VAL A CA 1
ATOM 700 C C . VAL A 1 94 ? 26.979 6.122 -13.822 1.00 51.31 94 VAL A C 1
ATOM 702 O O . VAL A 1 94 ? 27.069 5.581 -12.721 1.00 51.31 94 VAL A O 1
ATOM 705 N N . GLN A 1 95 ? 27.875 5.904 -14.789 1.00 41.88 95 GLN A N 1
ATOM 706 C CA . GLN A 1 95 ? 29.252 5.468 -14.520 1.00 41.88 95 GLN A CA 1
ATOM 707 C C . GLN A 1 95 ? 30.222 6.560 -14.948 1.00 41.88 95 GLN A C 1
ATOM 709 O O . GLN A 1 95 ? 29.995 7.132 -16.037 1.00 41.88 95 GLN A O 1
#

InterPro domains:
  IPR003352 Phosphotransferase system, EIIC [PF02378] (7-60)
  IPR013013 Phosphotransferase system, EIIC component, type 1 [PS51103] (1-95)
  IPR050558 Phosphotransferase System Sugar-Specific Components [PTHR30175] (4-92)

Foldseek 3Di:
DLLVLLLVLLVVCLVVDPDPVSNVLSVVCSVCSQAQNNVSSCPVPPVVPVVSVVSSVVVVVVVVVVCVVVVQDQQDPQRRHPSCVCRSDDCVVPD

Organism: NCBI:txid695563

pLDDT: mean 73.76, std 10.61, range [41.88, 85.38]

Sequence (95 aa):
MVCYAQIGVVLAIIKQTKDKKLKETATGAFFSGLFGVTEPAIYGITLPRKRPFVLSCIGGAVSGAIIGAFHSVLYILPSMGFFAIPAYINPKVVQ

Radius of gyration: 15.19 Å; chains: 1; bounding box: 46×20×37 Å